Protein AF-A0A7S3WRL6-F1 (afdb_monomer_lite)

pLDDT: mean 89.22, std 12.88, range [49.16, 98.19]

Foldseek 3Di:
DVPDVVQLADNWDWDAQAPDDDPPDDDPRVHTDTDHNLCQACHDPPHGRHVPVVVVVVCVVVVPDPVVVVVVCLVSVLSNCCSNVVAPDPVRVLVVQQVPDPPRPVPPDRDPVSVVVSVVVVVCQQQQVDDDCRHRPPDGDDHDDPVPDDDD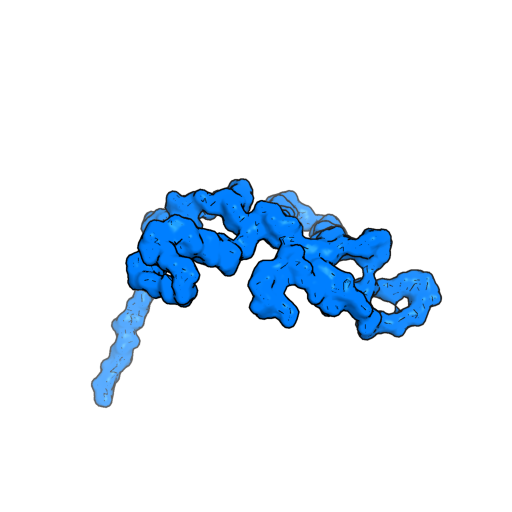PDPPDPPPDD

Sequence (162 aa):
RAHGRDAAHNAKFHFRRHMAPPDGAEPNPDGTEEMTIHEILCGKGDYFPGLIPLIEAYLESVGCDAETEETMHAYLELIRARAAGELQTPAQWMRNLIAEHPEYKHDSIIPQAVAADLVRACVDVAEGRRHEPGLLGGHRIAELRTDDAWYVPLRRELPDAR

Structure (mmCIF, N/CA/C/O backbone):
data_AF-A0A7S3WRL6-F1
#
_entry.id   AF-A0A7S3WRL6-F1
#
loop_
_atom_site.group_PDB
_atom_site.id
_atom_site.type_symbol
_atom_site.label_atom_id
_atom_site.label_alt_id
_atom_site.label_comp_id
_atom_site.label_asym_id
_atom_site.label_entity_id
_atom_site.label_seq_id
_atom_site.pdbx_PDB_ins_code
_atom_site.Cartn_x
_atom_site.Cartn_y
_atom_site.Cartn_z
_atom_site.occupancy
_atom_site.B_iso_or_equiv
_atom_site.auth_seq_id
_atom_site.auth_comp_id
_atom_site.auth_asym_id
_atom_site.auth_atom_id
_atom_site.pdbx_PDB_model_num
ATOM 1 N N . ARG A 1 1 ? -9.475 14.936 -4.578 1.00 84.94 1 ARG A N 1
ATOM 2 C CA . ARG A 1 1 ? -9.556 13.564 -5.139 1.00 84.94 1 ARG A CA 1
ATOM 3 C C . ARG A 1 1 ? -8.738 12.575 -4.316 1.00 84.94 1 ARG A C 1
ATOM 5 O O . ARG A 1 1 ? -9.330 11.633 -3.824 1.00 84.94 1 ARG A O 1
ATOM 12 N N . ALA A 1 2 ? -7.448 12.837 -4.065 1.00 92.69 2 ALA A N 1
ATOM 13 C CA . ALA A 1 2 ? -6.585 11.951 -3.264 1.00 92.69 2 ALA A CA 1
ATOM 14 C C . ALA A 1 2 ? -7.122 11.631 -1.855 1.00 92.69 2 ALA A C 1
ATOM 16 O O . ALA A 1 2 ? -7.013 10.505 -1.399 1.00 92.69 2 ALA A O 1
ATOM 17 N N . HIS A 1 3 ? -7.761 12.604 -1.201 1.00 94.50 3 HIS A N 1
ATOM 18 C CA . HIS A 1 3 ? -8.360 12.436 0.129 1.00 94.50 3 HIS A CA 1
ATOM 19 C C . HIS A 1 3 ? -9.711 11.697 0.132 1.00 94.50 3 HIS A C 1
ATOM 21 O O . HIS A 1 3 ? -10.310 11.527 1.190 1.00 94.50 3 HIS A O 1
ATOM 27 N N . GLY A 1 4 ? -10.234 11.309 -1.037 1.00 95.06 4 GLY A N 1
ATOM 28 C CA . GLY A 1 4 ? -11.468 10.534 -1.112 1.00 95.06 4 GLY A CA 1
ATOM 29 C C . GLY A 1 4 ? -11.291 9.168 -0.450 1.00 95.06 4 GLY A C 1
ATOM 30 O O . GLY A 1 4 ? -10.228 8.552 -0.552 1.00 95.06 4 GLY A O 1
ATOM 31 N N . ARG A 1 5 ? -12.337 8.677 0.221 1.00 93.81 5 ARG A N 1
ATOM 32 C CA . ARG A 1 5 ? -12.331 7.310 0.750 1.00 93.81 5 ARG A CA 1
ATOM 33 C C . ARG A 1 5 ? -12.106 6.328 -0.404 1.00 93.81 5 ARG A C 1
ATOM 35 O O . ARG A 1 5 ? -12.743 6.444 -1.445 1.00 93.81 5 ARG A O 1
ATOM 42 N N . ASP A 1 6 ? 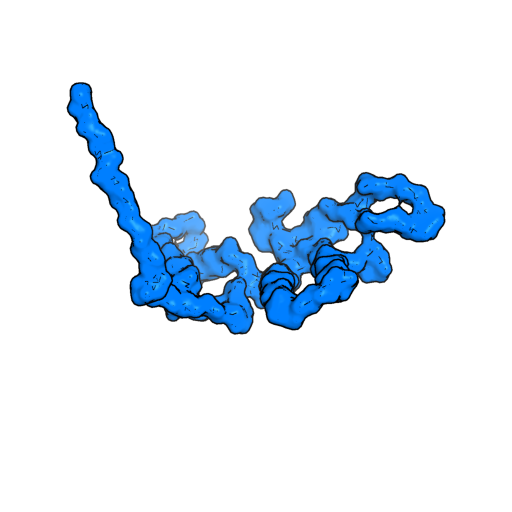-11.175 5.399 -0.202 1.00 94.25 6 ASP A N 1
ATOM 43 C CA . ASP A 1 6 ? -10.785 4.368 -1.174 1.00 94.25 6 ASP A CA 1
ATOM 44 C C . ASP A 1 6 ? -10.307 4.936 -2.532 1.00 94.25 6 ASP A C 1
ATOM 46 O O . ASP A 1 6 ? -10.326 4.253 -3.556 1.00 94.25 6 ASP A O 1
ATOM 50 N N . ALA A 1 7 ? -9.819 6.188 -2.548 1.00 96.00 7 ALA A N 1
ATOM 51 C CA . ALA A 1 7 ? -9.329 6.843 -3.762 1.00 96.00 7 ALA A CA 1
ATOM 52 C C . ALA A 1 7 ? -8.146 6.110 -4.407 1.00 96.00 7 ALA A C 1
ATOM 54 O O . ALA A 1 7 ? -8.001 6.162 -5.624 1.00 96.00 7 ALA A O 1
ATOM 55 N N . ALA A 1 8 ? -7.331 5.409 -3.614 1.00 93.69 8 ALA A N 1
ATOM 56 C CA . ALA A 1 8 ? -6.202 4.644 -4.130 1.00 93.69 8 ALA A CA 1
ATOM 57 C C . ALA A 1 8 ? -6.623 3.521 -5.094 1.00 93.69 8 ALA A C 1
ATOM 59 O O . ALA A 1 8 ? -5.883 3.226 -6.024 1.00 93.69 8 ALA A O 1
ATOM 60 N N . HIS A 1 9 ? -7.808 2.935 -4.894 1.00 93.56 9 HIS A N 1
ATOM 61 C CA . HIS A 1 9 ? -8.315 1.845 -5.732 1.00 93.56 9 HIS A CA 1
ATOM 62 C C . HIS A 1 9 ? -9.258 2.361 -6.826 1.00 93.56 9 HIS A C 1
ATOM 64 O O . HIS A 1 9 ? -9.272 1.841 -7.935 1.00 93.56 9 HIS A O 1
ATOM 70 N N . ASN A 1 10 ? -10.046 3.398 -6.522 1.00 92.31 10 ASN A N 1
ATOM 71 C CA . ASN A 1 10 ? -11.207 3.750 -7.345 1.00 92.31 10 ASN A CA 1
ATOM 72 C C . ASN A 1 10 ? -11.088 5.093 -8.075 1.00 92.31 10 ASN A C 1
ATOM 74 O O . ASN A 1 10 ? -11.810 5.330 -9.043 1.00 92.31 10 ASN A O 1
ATOM 78 N N . ALA A 1 11 ? -10.248 6.018 -7.598 1.00 96.81 11 ALA A N 1
ATOM 79 C CA . ALA A 1 11 ? -10.194 7.358 -8.171 1.00 96.81 11 ALA A CA 1
ATOM 80 C C . ALA A 1 11 ? -9.232 7.434 -9.359 1.00 96.81 11 ALA A C 1
ATOM 82 O O . ALA A 1 11 ? -8.251 6.697 -9.452 1.00 96.81 11 ALA A O 1
ATOM 83 N N . LYS A 1 12 ? -9.500 8.404 -10.237 1.00 97.19 12 LYS A N 1
ATOM 84 C CA . LYS A 1 12 ? -8.586 8.802 -11.305 1.00 97.19 12 LYS A CA 1
ATOM 85 C C . LYS A 1 12 ? -7.894 10.123 -10.991 1.00 97.19 12 LYS A C 1
ATOM 87 O O . LYS A 1 12 ? -8.481 11.043 -10.402 1.00 97.19 12 LYS A O 1
ATOM 92 N N . PHE A 1 13 ? -6.649 10.212 -11.430 1.00 96.81 13 PHE A N 1
ATOM 93 C CA . PHE A 1 13 ? -5.750 11.338 -11.235 1.00 96.81 13 PHE A CA 1
ATOM 94 C C . PHE A 1 13 ? -5.198 11.789 -12.578 1.00 96.81 13 PHE A C 1
ATOM 96 O O . PHE A 1 13 ? -4.982 10.968 -13.464 1.00 96.81 13 PHE A O 1
ATOM 103 N N . HIS A 1 14 ? -4.971 13.094 -12.722 1.00 95.00 14 HIS A N 1
ATOM 104 C CA . HIS A 1 14 ? -4.257 13.607 -13.882 1.00 95.00 14 HIS A CA 1
ATOM 105 C C . HIS A 1 14 ? -2.794 13.178 -13.786 1.00 95.00 14 HIS A C 1
ATOM 107 O O . HIS A 1 14 ? -2.093 13.577 -12.855 1.00 95.00 14 HIS A O 1
ATOM 113 N N . PHE A 1 15 ? -2.360 12.363 -14.738 1.00 93.81 15 PHE A N 1
ATOM 114 C CA . PHE A 1 15 ? -0.990 11.893 -14.871 1.00 93.81 15 PHE A CA 1
ATOM 115 C C . PHE A 1 15 ? -0.471 12.189 -16.276 1.00 93.81 15 PHE A C 1
ATOM 117 O O . PHE A 1 15 ? -1.258 12.388 -17.203 1.00 93.81 15 PHE A O 1
ATOM 124 N N . ARG A 1 16 ? 0.852 12.273 -16.434 1.00 89.19 16 ARG A N 1
ATOM 125 C CA . ARG A 1 16 ? 1.471 12.560 -17.733 1.00 89.19 16 ARG A CA 1
ATOM 126 C C . ARG A 1 16 ? 1.156 11.443 -18.723 1.00 89.19 16 ARG A C 1
ATOM 128 O O . ARG A 1 16 ? 1.351 10.273 -18.419 1.00 89.19 16 ARG A O 1
ATOM 135 N N . ARG A 1 17 ? 0.690 11.830 -19.909 1.00 81.38 17 ARG A N 1
ATOM 136 C CA . ARG A 1 17 ? 0.287 10.915 -20.985 1.00 81.38 17 ARG A CA 1
ATOM 137 C C . ARG A 1 17 ? 1.473 10.166 -21.584 1.00 81.38 17 ARG A C 1
ATOM 139 O O . ARG A 1 17 ? 1.363 9.002 -21.947 1.00 81.38 17 ARG A O 1
ATOM 146 N N . HIS A 1 18 ? 2.601 10.858 -21.693 1.00 75.56 18 HIS A N 1
ATOM 147 C CA . HIS A 1 18 ? 3.810 10.361 -22.325 1.00 75.56 18 HIS A CA 1
ATOM 148 C C . HIS A 1 18 ? 5.000 10.589 -21.395 1.00 75.56 18 HIS A C 1
ATOM 150 O O . HIS A 1 18 ? 5.199 11.695 -20.893 1.00 75.56 18 HIS A O 1
ATOM 156 N N . MET A 1 19 ? 5.791 9.539 -21.172 1.00 70.12 19 MET A N 1
ATOM 157 C CA . MET A 1 19 ? 7.074 9.646 -20.464 1.00 70.12 19 MET A CA 1
ATOM 158 C C . MET A 1 19 ? 8.179 10.159 -21.401 1.00 70.12 19 MET A C 1
ATOM 160 O O . MET A 1 19 ? 9.105 10.826 -20.950 1.00 70.12 19 MET A O 1
ATOM 164 N N . ALA A 1 20 ? 8.033 9.906 -22.706 1.00 66.25 20 ALA A N 1
ATOM 165 C CA . ALA A 1 20 ? 8.832 10.464 -23.790 1.00 66.25 20 ALA A CA 1
ATOM 166 C C . ALA A 1 20 ? 7.914 10.786 -24.988 1.00 66.25 20 ALA A C 1
ATOM 168 O O . ALA A 1 20 ? 6.913 10.087 -25.166 1.00 66.25 20 ALA A O 1
ATOM 169 N N . PRO A 1 21 ? 8.204 11.824 -25.795 1.00 64.06 21 PRO A N 1
ATOM 170 C CA . PRO A 1 21 ? 7.411 12.137 -26.981 1.00 64.06 21 PRO A CA 1
ATOM 171 C C . PRO A 1 21 ? 7.333 10.926 -27.927 1.00 64.06 21 PRO A C 1
ATOM 173 O O . PRO A 1 21 ? 8.367 10.301 -28.164 1.00 64.06 21 PRO A O 1
ATOM 176 N N . PRO A 1 22 ? 6.153 10.587 -28.475 1.00 65.25 22 PRO A N 1
ATOM 177 C CA . PRO A 1 22 ? 6.068 9.585 -29.530 1.00 65.25 22 PRO A CA 1
ATOM 178 C C . PRO A 1 22 ? 6.836 10.041 -30.779 1.00 65.25 22 PRO A C 1
ATOM 180 O O . PRO A 1 22 ? 6.897 11.240 -31.070 1.00 65.25 22 PRO A O 1
ATOM 183 N N . ASP A 1 23 ? 7.399 9.088 -31.526 1.00 65.69 23 ASP A N 1
ATOM 184 C CA . ASP A 1 23 ? 8.180 9.374 -32.733 1.00 65.69 23 ASP A CA 1
ATOM 185 C C . ASP A 1 23 ? 7.381 10.232 -33.726 1.00 65.69 23 ASP A C 1
ATOM 187 O O . ASP A 1 23 ? 6.299 9.860 -34.185 1.00 65.69 23 ASP A O 1
ATOM 191 N N . GLY A 1 24 ? 7.925 11.406 -34.057 1.00 64.31 24 GLY A N 1
ATOM 192 C CA . GLY A 1 24 ? 7.328 12.343 -35.013 1.00 64.31 24 GLY A CA 1
ATOM 193 C C . GLY A 1 24 ? 6.192 13.219 -34.469 1.00 64.31 24 GLY A C 1
ATOM 194 O O . GLY A 1 24 ? 5.636 14.005 -35.235 1.00 64.31 24 GLY A O 1
ATOM 195 N N . ALA A 1 25 ? 5.851 13.130 -33.180 1.00 66.81 25 ALA A N 1
ATOM 196 C CA . ALA A 1 25 ? 4.896 14.037 -32.547 1.00 66.81 25 ALA A CA 1
ATOM 197 C C . ALA A 1 25 ? 5.591 15.283 -31.982 1.00 66.81 25 ALA A C 1
ATOM 199 O O . ALA A 1 25 ? 6.709 15.211 -31.467 1.00 66.81 25 ALA A O 1
ATOM 200 N N . GLU A 1 26 ? 4.908 16.432 -32.024 1.00 68.81 26 GLU A N 1
ATOM 201 C CA . GLU A 1 26 ? 5.400 17.602 -31.300 1.00 68.81 26 GLU A CA 1
ATOM 202 C C . GLU A 1 26 ? 5.442 17.313 -29.790 1.00 68.81 26 GLU A C 1
ATOM 204 O O . GLU A 1 26 ? 4.490 16.736 -29.246 1.00 68.81 26 GLU A O 1
ATOM 209 N N . PRO A 1 27 ? 6.517 17.711 -29.086 1.00 66.56 27 PRO A N 1
ATOM 210 C CA . PRO A 1 27 ? 6.603 17.527 -27.649 1.00 66.56 27 PRO A CA 1
ATOM 211 C C . PRO A 1 27 ? 5.471 18.294 -26.963 1.00 66.56 27 PRO A C 1
ATOM 213 O O . PRO A 1 27 ? 5.457 19.522 -26.953 1.00 66.56 27 PRO A O 1
ATOM 216 N N . ASN A 1 28 ? 4.539 17.573 -26.342 1.00 73.00 28 ASN A N 1
ATOM 217 C CA . ASN A 1 28 ? 3.603 18.153 -25.384 1.00 73.00 28 ASN A CA 1
ATOM 218 C C . ASN A 1 28 ? 3.989 17.697 -23.968 1.00 73.00 28 ASN A C 1
ATOM 220 O O . ASN A 1 28 ? 3.415 16.726 -23.464 1.00 73.00 28 ASN A O 1
ATOM 224 N N . PRO A 1 29 ? 4.977 18.353 -23.329 1.00 68.00 29 PRO A N 1
ATOM 225 C CA . PRO A 1 29 ? 5.478 17.953 -22.012 1.00 68.00 29 PRO A CA 1
ATOM 226 C C . PRO A 1 29 ? 4.418 18.068 -20.903 1.00 68.00 29 PRO A C 1
ATOM 228 O O . PRO A 1 29 ? 4.540 17.409 -19.869 1.00 68.00 29 PRO A O 1
ATOM 231 N N . ASP A 1 30 ? 3.364 18.853 -21.141 1.00 77.62 30 ASP A N 1
ATOM 232 C CA . ASP A 1 30 ? 2.271 19.107 -20.198 1.00 77.62 30 ASP A CA 1
ATOM 233 C C . ASP A 1 30 ? 1.012 18.277 -20.504 1.00 77.62 30 ASP A C 1
ATOM 235 O O . ASP A 1 30 ? -0.025 18.428 -19.851 1.00 77.62 30 ASP A O 1
ATOM 239 N N . GLY A 1 31 ? 1.082 17.374 -21.488 1.00 84.25 31 GLY A N 1
ATOM 240 C CA . GLY A 1 31 ? -0.010 16.474 -21.832 1.00 84.25 31 GLY A CA 1
ATOM 241 C C . GLY A 1 31 ? -0.344 15.554 -20.660 1.00 84.25 31 GLY A C 1
ATOM 242 O O . GLY A 1 31 ? 0.417 14.639 -20.343 1.00 84.25 31 GLY A O 1
ATOM 243 N N . THR A 1 32 ? -1.499 15.771 -20.030 1.00 91.94 32 THR A N 1
ATOM 244 C CA . THR A 1 32 ? -2.006 14.916 -18.950 1.00 91.94 32 THR A CA 1
ATOM 245 C C . THR A 1 32 ? -3.316 14.250 -19.332 1.00 91.94 32 THR A C 1
ATOM 247 O O . THR A 1 32 ? -4.081 14.750 -20.157 1.00 91.94 32 THR A O 1
ATOM 250 N N . GLU A 1 33 ? -3.595 13.117 -18.705 1.00 93.81 33 GLU A N 1
ATOM 251 C CA . GLU A 1 33 ? -4.868 12.421 -18.811 1.00 93.81 33 GLU A CA 1
ATOM 252 C C . GLU A 1 33 ? -5.251 11.765 -17.485 1.00 93.81 33 GLU A C 1
ATOM 254 O O . GLU A 1 33 ? -4.438 11.652 -16.571 1.00 93.81 33 GLU A O 1
ATOM 259 N N . GLU A 1 34 ? -6.500 11.326 -17.377 1.00 95.94 34 GLU A N 1
ATOM 260 C CA . GLU A 1 34 ? -6.982 10.640 -16.186 1.00 95.94 34 GLU A CA 1
ATOM 261 C C . GLU A 1 34 ? -6.584 9.159 -16.185 1.00 95.94 34 GLU A C 1
ATOM 263 O O . GLU A 1 34 ? -6.946 8.401 -17.092 1.00 95.94 34 GLU A O 1
ATOM 268 N N . MET A 1 35 ? -5.890 8.746 -15.126 1.00 96.75 35 MET A N 1
ATOM 269 C CA . MET A 1 35 ? -5.460 7.370 -14.886 1.00 96.75 35 MET A CA 1
ATOM 270 C C . MET A 1 35 ? -5.757 6.949 -13.439 1.00 96.75 35 MET A C 1
ATOM 272 O O . MET A 1 35 ? -5.700 7.778 -12.525 1.00 96.75 35 MET A O 1
ATOM 276 N N . THR A 1 36 ? -6.079 5.678 -13.210 1.00 97.38 36 THR A N 1
ATOM 277 C CA . THR A 1 36 ? -6.071 5.076 -11.866 1.00 97.38 36 THR A CA 1
ATOM 278 C C . THR A 1 36 ? -4.634 4.912 -11.364 1.00 97.38 36 THR A C 1
ATOM 280 O O . THR A 1 36 ? -3.687 4.972 -12.147 1.00 97.38 36 THR A O 1
ATOM 283 N N . ILE A 1 37 ? -4.436 4.673 -10.061 1.00 97.50 37 ILE A N 1
ATOM 284 C CA . ILE A 1 37 ? -3.089 4.356 -9.547 1.00 97.50 37 ILE A CA 1
ATOM 285 C C . ILE A 1 37 ? -2.548 3.080 -10.205 1.00 97.50 37 ILE A C 1
ATOM 287 O O . ILE A 1 37 ? -1.369 3.027 -10.544 1.00 97.50 37 ILE A O 1
ATOM 291 N N . HIS A 1 38 ? -3.403 2.082 -10.443 1.00 97.75 38 HIS A N 1
ATOM 292 C CA . HIS A 1 38 ? -3.003 0.862 -11.138 1.00 97.75 38 HIS A CA 1
ATOM 293 C C . HIS A 1 38 ? -2.510 1.145 -12.562 1.00 97.75 38 HIS A C 1
ATOM 295 O O . HIS A 1 38 ? -1.432 0.685 -12.919 1.00 97.75 38 HIS A O 1
ATOM 301 N N . GLU A 1 39 ? -3.236 1.960 -13.334 1.00 97.25 39 GLU A N 1
ATOM 302 C CA . GLU A 1 39 ? -2.830 2.377 -14.686 1.00 97.25 39 GLU A CA 1
ATOM 303 C C . GLU A 1 39 ? -1.515 3.178 -14.668 1.00 97.25 39 GLU A C 1
ATOM 305 O O . GLU A 1 39 ? -0.646 2.972 -15.509 1.00 97.25 39 GLU A O 1
ATOM 310 N N . ILE A 1 40 ? -1.325 4.060 -13.680 1.00 96.69 40 ILE A N 1
ATOM 311 C CA . ILE A 1 40 ? -0.076 4.824 -13.519 1.00 96.69 40 ILE A CA 1
ATOM 312 C C . ILE A 1 40 ? 1.116 3.887 -13.280 1.00 96.69 40 ILE A C 1
ATOM 314 O O . ILE A 1 40 ? 2.206 4.103 -13.813 1.00 96.69 40 ILE A O 1
ATOM 318 N N . LEU A 1 41 ? 0.931 2.849 -12.468 1.00 97.38 41 LEU A N 1
ATOM 319 C CA . LEU A 1 41 ? 2.011 1.944 -12.091 1.00 97.38 41 LEU A CA 1
ATOM 320 C C . LEU A 1 41 ? 2.267 0.851 -13.130 1.00 97.38 41 LEU A C 1
ATOM 322 O O . LEU A 1 41 ? 3.424 0.571 -13.413 1.00 97.38 41 LEU A O 1
ATOM 326 N N . CYS A 1 42 ? 1.223 0.260 -13.706 1.00 96.94 42 CYS A N 1
ATOM 327 C CA . CYS A 1 42 ? 1.322 -0.938 -14.550 1.00 96.94 42 CYS A CA 1
ATOM 328 C C . CYS A 1 42 ? 1.161 -0.647 -16.044 1.00 96.94 42 CYS A C 1
ATOM 330 O O . CYS A 1 42 ? 1.341 -1.545 -16.859 1.00 96.94 42 CYS A O 1
ATOM 332 N N . GLY A 1 43 ? 0.798 0.586 -16.395 1.00 94.75 43 GLY A N 1
ATOM 333 C CA . GLY A 1 43 ? 0.602 1.012 -17.770 1.00 94.75 43 GLY A CA 1
ATOM 334 C C . GLY A 1 43 ? -0.864 1.192 -18.144 1.00 94.75 43 GLY A C 1
ATOM 335 O O . GLY A 1 43 ? -1.790 0.763 -17.450 1.00 94.75 43 GLY A O 1
ATOM 336 N N . LYS A 1 44 ? -1.072 1.870 -19.271 1.00 93.50 44 LYS A N 1
ATOM 337 C CA . LYS A 1 44 ? -2.389 2.158 -19.835 1.00 93.50 44 LYS A CA 1
ATOM 338 C C . LYS A 1 44 ? -2.319 2.087 -21.354 1.00 93.50 44 LYS A C 1
ATOM 340 O O . LYS A 1 44 ? -1.676 2.916 -21.994 1.00 93.50 44 LYS A O 1
ATOM 345 N N . GLY A 1 45 ? -3.027 1.114 -21.923 1.00 88.56 45 GLY A N 1
ATOM 346 C CA . GLY A 1 45 ? -2.991 0.863 -23.363 1.00 88.56 45 GLY A CA 1
ATOM 347 C C . GLY A 1 45 ? -1.593 0.473 -23.853 1.00 88.56 45 GLY A C 1
ATOM 348 O O . GLY A 1 45 ? -0.804 -0.100 -23.111 1.00 88.56 45 GLY A O 1
ATOM 349 N N . ASP A 1 46 ? -1.306 0.786 -25.112 1.00 85.00 46 ASP A N 1
ATOM 350 C CA . ASP A 1 46 ? -0.050 0.491 -25.814 1.00 85.00 46 ASP A CA 1
ATOM 351 C C . ASP A 1 46 ? 0.957 1.655 -25.804 1.00 85.00 46 ASP A C 1
ATOM 353 O O . ASP A 1 46 ? 2.084 1.508 -26.271 1.00 85.00 46 ASP A O 1
ATOM 357 N N . TYR A 1 47 ? 0.566 2.814 -25.272 1.00 85.75 47 TYR A N 1
ATOM 358 C CA . TYR A 1 47 ? 1.343 4.053 -25.356 1.00 85.75 47 TYR A CA 1
ATOM 359 C C . TYR A 1 47 ? 1.976 4.481 -24.026 1.00 85.75 47 TYR A C 1
ATOM 361 O O . TYR A 1 47 ? 2.920 5.274 -24.029 1.00 85.75 47 TYR A O 1
ATOM 369 N N . PHE A 1 48 ? 1.450 4.009 -22.891 1.00 90.75 48 PHE A N 1
ATOM 370 C CA . PHE A 1 48 ? 1.977 4.323 -21.567 1.00 90.75 48 PHE A CA 1
ATOM 371 C C . PHE A 1 48 ? 2.415 3.031 -20.865 1.00 90.75 48 PHE A C 1
ATOM 373 O O . PHE A 1 48 ? 1.554 2.254 -20.451 1.00 90.75 48 PHE A O 1
ATOM 380 N N . PRO A 1 49 ? 3.730 2.796 -20.704 1.00 92.25 49 PRO A N 1
ATOM 381 C CA . PRO A 1 49 ? 4.246 1.532 -20.179 1.00 92.25 49 PRO A CA 1
ATOM 382 C C . PRO A 1 49 ? 3.986 1.332 -18.681 1.00 92.25 49 PRO A C 1
ATOM 384 O O . PRO A 1 49 ? 3.939 0.199 -18.230 1.00 92.25 49 PRO A O 1
ATOM 387 N N . GLY A 1 50 ? 3.798 2.405 -17.904 1.00 94.75 50 GLY A N 1
ATOM 388 C CA . GLY A 1 50 ? 3.700 2.329 -16.443 1.00 94.75 50 GLY A CA 1
ATOM 389 C C . GLY A 1 50 ? 5.046 2.481 -15.740 1.00 94.75 50 GLY A C 1
ATOM 390 O O . GLY A 1 50 ? 6.105 2.269 -16.324 1.00 94.75 50 GLY A O 1
ATOM 391 N N . LEU A 1 51 ? 5.017 2.888 -14.472 1.00 96.25 51 LEU A N 1
ATOM 392 C CA . LEU A 1 51 ? 6.240 3.095 -13.691 1.00 96.25 51 LEU A CA 1
ATOM 393 C C . LEU A 1 51 ? 6.947 1.787 -13.309 1.00 96.25 51 LEU A C 1
ATOM 395 O O . LEU A 1 51 ? 8.172 1.761 -13.312 1.00 96.25 51 LEU A O 1
ATOM 399 N N . ILE A 1 52 ? 6.208 0.719 -12.997 1.00 97.12 52 ILE A N 1
ATOM 400 C CA . ILE A 1 52 ? 6.784 -0.574 -12.600 1.00 97.12 52 ILE A CA 1
ATOM 401 C C . ILE A 1 52 ? 7.572 -1.197 -13.763 1.00 97.12 52 ILE A C 1
ATOM 403 O O . ILE A 1 52 ? 8.762 -1.435 -13.565 1.00 97.12 52 ILE A O 1
ATOM 407 N N . PRO A 1 53 ? 7.021 -1.334 -14.989 1.00 95.50 53 PRO A N 1
ATOM 408 C CA . PRO A 1 53 ? 7.790 -1.873 -16.115 1.00 95.50 53 PRO A CA 1
ATOM 409 C C . PRO A 1 53 ? 9.034 -1.047 -16.467 1.00 95.50 53 PRO A C 1
ATOM 411 O O . PRO A 1 53 ? 10.047 -1.594 -16.893 1.00 95.50 53 PRO A O 1
ATOM 414 N N . LEU A 1 54 ? 8.995 0.277 -16.264 1.00 94.69 54 LEU A N 1
ATOM 415 C CA . LEU A 1 54 ? 10.172 1.131 -16.458 1.00 94.69 54 LEU A CA 1
ATOM 416 C C . LEU A 1 54 ? 11.260 0.880 -15.405 1.00 94.69 54 LEU A C 1
ATOM 418 O O . LEU A 1 54 ? 12.443 0.936 -15.734 1.00 94.69 54 LEU A O 1
ATOM 422 N N . ILE A 1 55 ? 10.873 0.621 -14.153 1.00 95.69 55 ILE A N 1
ATOM 423 C CA . ILE A 1 55 ? 11.815 0.252 -13.090 1.00 95.69 55 ILE A CA 1
ATOM 424 C C . ILE A 1 55 ? 12.439 -1.110 -13.404 1.00 95.69 55 ILE A C 1
ATOM 426 O O . ILE A 1 55 ? 13.657 -1.236 -13.332 1.00 95.69 55 ILE A O 1
ATOM 430 N N . GLU A 1 56 ? 11.638 -2.098 -13.807 1.00 94.62 56 GLU A N 1
ATOM 431 C CA . GLU A 1 56 ? 12.116 -3.439 -14.172 1.00 94.62 56 GLU A CA 1
ATOM 432 C C . GLU A 1 56 ? 13.098 -3.390 -15.353 1.00 94.62 56 GLU A C 1
ATOM 434 O O . GLU A 1 56 ? 14.213 -3.897 -15.247 1.00 94.62 56 GLU A O 1
ATOM 439 N N . ALA A 1 57 ? 12.755 -2.672 -16.429 1.00 94.44 57 ALA A N 1
ATOM 440 C CA . ALA A 1 57 ? 13.651 -2.479 -17.572 1.00 94.44 57 ALA A CA 1
ATOM 441 C C . ALA A 1 57 ? 14.959 -1.765 -17.184 1.00 94.44 57 ALA A C 1
ATOM 443 O O . ALA A 1 57 ? 16.026 -2.049 -17.732 1.00 94.44 57 ALA A O 1
ATOM 444 N N . TYR A 1 58 ? 14.900 -0.831 -16.229 1.00 95.00 58 TYR A N 1
ATOM 445 C CA . TYR A 1 58 ? 16.098 -0.176 -15.717 1.00 95.00 58 TYR A CA 1
ATOM 446 C C . TYR A 1 58 ? 16.987 -1.148 -14.933 1.00 95.00 58 TYR A C 1
ATOM 448 O O . TYR A 1 58 ? 18.191 -1.180 -15.194 1.00 95.00 58 TYR A O 1
ATOM 456 N N . LEU A 1 59 ? 16.415 -1.951 -14.028 1.00 94.88 59 LEU A N 1
ATOM 457 C CA . LEU A 1 59 ? 17.145 -2.962 -13.252 1.00 94.88 59 LEU A CA 1
ATOM 458 C C . LEU A 1 59 ? 17.845 -3.980 -14.165 1.00 94.88 59 LEU A C 1
ATOM 460 O O . LEU A 1 59 ? 19.020 -4.284 -13.948 1.00 94.88 59 LEU A O 1
ATOM 464 N N . GLU A 1 60 ? 17.171 -4.415 -15.231 1.00 93.69 60 GLU A N 1
ATOM 465 C CA . GLU A 1 60 ? 17.763 -5.269 -16.265 1.00 93.69 60 GLU A CA 1
ATOM 466 C C . GLU A 1 60 ? 18.930 -4.558 -16.974 1.00 93.69 60 GLU A C 1
ATOM 468 O O . GLU A 1 60 ? 20.023 -5.113 -17.103 1.00 93.69 60 GLU A O 1
ATOM 473 N N . SER A 1 61 ? 18.746 -3.294 -17.374 1.00 95.94 61 SER A N 1
ATOM 474 C CA . SER A 1 61 ? 19.759 -2.539 -18.128 1.00 95.94 61 SER A CA 1
ATOM 475 C C . SER A 1 61 ? 21.064 -2.296 -17.365 1.00 95.94 61 SER A C 1
ATOM 477 O O . SER A 1 61 ? 22.128 -2.200 -17.980 1.00 95.94 61 SER A O 1
ATOM 479 N N . VAL A 1 62 ? 20.997 -2.188 -16.034 1.00 96.06 62 VAL A N 1
ATOM 480 C CA . VAL A 1 62 ? 22.176 -1.977 -15.182 1.00 96.06 62 VAL A CA 1
ATOM 481 C C . VAL A 1 62 ? 22.835 -3.285 -14.744 1.00 96.06 62 VAL A C 1
ATOM 483 O O . VAL A 1 62 ? 23.868 -3.236 -14.079 1.00 96.06 62 VAL A O 1
ATOM 486 N N . GLY A 1 63 ? 22.271 -4.440 -15.119 1.00 93.12 63 GLY A N 1
ATOM 487 C CA . GLY A 1 63 ? 22.767 -5.752 -14.710 1.00 93.12 63 GLY A CA 1
ATOM 488 C C . GLY A 1 63 ? 22.671 -5.961 -13.200 1.00 93.12 63 GLY A C 1
ATOM 489 O O . GLY A 1 63 ? 23.660 -6.342 -12.574 1.00 93.12 63 GLY A O 1
ATOM 490 N N . CYS A 1 64 ? 21.509 -5.647 -12.616 1.00 94.12 64 CYS A N 1
ATOM 491 C CA . CYS A 1 64 ? 21.233 -5.858 -11.196 1.00 94.12 64 CYS A CA 1
ATOM 492 C C . CYS A 1 64 ? 21.481 -7.324 -10.794 1.00 94.12 64 CYS A C 1
ATOM 494 O O . CYS A 1 64 ? 21.236 -8.243 -11.575 1.00 94.12 64 CYS A O 1
ATOM 496 N N . ASP A 1 65 ? 22.013 -7.550 -9.592 1.00 95.81 65 ASP A N 1
ATOM 497 C CA . ASP A 1 65 ? 22.194 -8.901 -9.072 1.00 95.81 65 ASP A CA 1
ATOM 498 C C . ASP A 1 65 ? 20.849 -9.521 -8.661 1.00 95.81 65 ASP A C 1
ATOM 500 O O . ASP A 1 65 ? 19.911 -8.821 -8.280 1.00 95.81 65 ASP A O 1
ATOM 504 N N . ALA A 1 66 ? 20.775 -10.852 -8.703 1.00 94.19 66 ALA A N 1
ATOM 505 C CA . ALA A 1 66 ? 19.528 -11.582 -8.484 1.00 94.19 66 ALA A CA 1
ATOM 506 C C . ALA A 1 66 ? 18.918 -11.371 -7.083 1.00 94.19 66 ALA A C 1
ATOM 508 O O . ALA A 1 66 ? 17.699 -11.396 -6.945 1.00 94.19 66 ALA A O 1
ATOM 509 N N . GLU A 1 67 ? 19.738 -11.155 -6.048 1.00 95.88 67 GLU A N 1
ATOM 510 C CA . GLU A 1 67 ? 19.254 -10.943 -4.675 1.00 95.88 67 GLU A CA 1
ATOM 511 C C . GLU A 1 67 ? 18.574 -9.572 -4.540 1.00 95.88 67 GLU A C 1
ATOM 513 O O . GLU A 1 67 ? 17.473 -9.448 -3.986 1.00 95.88 67 GLU A O 1
ATOM 518 N N . THR A 1 68 ? 19.201 -8.536 -5.102 1.00 94.06 68 THR A N 1
ATOM 519 C CA . THR A 1 68 ? 18.611 -7.198 -5.178 1.00 94.06 68 THR A CA 1
ATOM 520 C C . THR A 1 68 ? 17.363 -7.199 -6.061 1.00 94.06 68 THR A C 1
ATOM 522 O O . THR A 1 68 ? 16.357 -6.593 -5.683 1.00 94.06 68 THR A O 1
ATOM 525 N N . GLU A 1 69 ? 17.390 -7.890 -7.203 1.00 93.44 69 GLU A N 1
ATOM 526 C CA . GLU A 1 69 ? 16.249 -8.001 -8.118 1.00 93.44 69 GLU A CA 1
ATOM 527 C C . GLU A 1 69 ? 15.039 -8.663 -7.442 1.00 93.44 69 GLU A C 1
ATOM 529 O O . GLU A 1 69 ? 13.940 -8.107 -7.479 1.00 93.44 69 GLU A O 1
ATOM 534 N N . GLU A 1 70 ? 15.236 -9.784 -6.740 1.00 94.38 70 GLU A N 1
ATOM 535 C CA . GLU A 1 70 ? 14.174 -10.475 -5.995 1.00 94.38 70 GLU A CA 1
ATOM 536 C C . GLU A 1 70 ? 13.568 -9.573 -4.907 1.00 94.38 70 GLU A C 1
ATOM 538 O O . GLU A 1 70 ? 12.343 -9.482 -4.759 1.00 94.38 70 GLU A O 1
ATOM 543 N N . THR A 1 71 ? 14.417 -8.839 -4.183 1.00 94.56 71 THR A N 1
ATOM 544 C CA . THR A 1 71 ? 13.976 -7.891 -3.151 1.00 94.56 71 THR A CA 1
ATOM 545 C C . THR A 1 71 ? 13.164 -6.739 -3.749 1.00 94.56 71 THR A C 1
ATOM 547 O O . THR A 1 71 ? 12.102 -6.384 -3.230 1.00 94.56 71 THR A O 1
ATOM 550 N N . MET A 1 72 ? 13.633 -6.156 -4.856 1.00 95.69 72 MET A N 1
ATOM 551 C CA . MET A 1 72 ? 12.917 -5.087 -5.554 1.00 95.69 72 MET A CA 1
ATOM 552 C C . MET A 1 72 ? 11.579 -5.580 -6.091 1.00 95.69 72 MET A C 1
ATOM 554 O O . MET A 1 72 ? 10.567 -4.902 -5.906 1.00 95.69 72 MET A O 1
ATOM 558 N N . HIS A 1 73 ? 11.550 -6.771 -6.688 1.00 94.69 73 HIS A N 1
ATOM 559 C CA . HIS A 1 73 ? 10.323 -7.379 -7.182 1.00 94.69 73 HIS A CA 1
ATOM 560 C C . HIS A 1 73 ? 9.298 -7.551 -6.053 1.00 94.69 73 HIS A C 1
ATOM 562 O O . HIS A 1 73 ? 8.155 -7.123 -6.197 1.00 94.69 73 HIS A O 1
ATOM 568 N N . ALA A 1 74 ? 9.710 -8.050 -4.883 1.00 94.44 74 ALA A N 1
ATOM 569 C CA . ALA A 1 74 ? 8.831 -8.169 -3.719 1.00 94.44 74 ALA A CA 1
ATOM 570 C C . ALA A 1 74 ? 8.227 -6.818 -3.278 1.00 94.44 74 ALA A C 1
ATOM 572 O O . ALA A 1 74 ? 7.041 -6.739 -2.945 1.00 94.44 74 ALA A O 1
ATOM 573 N N . TYR A 1 75 ? 9.009 -5.735 -3.295 1.00 96.06 75 TYR A N 1
ATOM 574 C CA . TYR A 1 75 ? 8.504 -4.399 -2.962 1.00 96.06 75 TYR A CA 1
ATOM 575 C C . TYR A 1 75 ? 7.543 -3.850 -4.015 1.00 96.06 75 TYR A C 1
ATOM 577 O O . TYR A 1 75 ? 6.488 -3.312 -3.664 1.00 96.06 75 TYR A O 1
ATOM 585 N N . LEU A 1 76 ? 7.897 -3.975 -5.294 1.00 97.25 76 LEU A N 1
ATOM 586 C CA . LEU A 1 76 ? 7.068 -3.506 -6.401 1.00 97.25 76 LEU A CA 1
ATOM 587 C C . LEU A 1 76 ? 5.744 -4.264 -6.445 1.00 97.25 76 LEU A C 1
ATOM 589 O O . LEU A 1 76 ? 4.703 -3.644 -6.653 1.00 97.25 76 LEU A O 1
ATOM 593 N N . GLU A 1 77 ? 5.759 -5.561 -6.153 1.00 96.69 77 GLU A N 1
ATOM 594 C CA . GLU A 1 77 ? 4.567 -6.399 -6.151 1.00 96.69 77 GLU A CA 1
ATOM 595 C C . GLU A 1 77 ? 3.612 -6.025 -4.998 1.00 96.69 77 GLU A C 1
ATOM 597 O O . GLU A 1 77 ? 2.409 -5.849 -5.199 1.00 96.69 77 GLU A O 1
ATOM 602 N N . LEU A 1 78 ? 4.128 -5.705 -3.805 1.00 96.56 78 LEU A N 1
ATOM 603 C CA . LEU A 1 78 ? 3.297 -5.148 -2.725 1.00 96.56 78 LEU A CA 1
ATOM 604 C C . LEU A 1 78 ? 2.603 -3.831 -3.135 1.00 96.56 78 LEU A C 1
ATOM 606 O O . LEU A 1 78 ? 1.444 -3.586 -2.778 1.00 96.56 78 LEU A O 1
ATOM 610 N N . ILE A 1 79 ? 3.309 -2.961 -3.863 1.00 97.06 79 ILE A N 1
ATOM 611 C CA . ILE A 1 79 ? 2.765 -1.689 -4.356 1.00 97.06 79 ILE A CA 1
ATOM 612 C C . ILE A 1 79 ? 1.732 -1.947 -5.464 1.00 97.06 79 ILE A C 1
ATOM 614 O O . ILE A 1 79 ? 0.644 -1.360 -5.424 1.00 97.06 79 ILE A O 1
ATOM 618 N N . ARG A 1 80 ? 2.033 -2.846 -6.412 1.00 97.50 80 ARG A N 1
ATOM 619 C CA . ARG A 1 80 ? 1.143 -3.246 -7.510 1.00 97.50 80 ARG A CA 1
ATOM 620 C C . ARG A 1 80 ? -0.164 -3.812 -6.973 1.00 97.50 80 ARG A C 1
ATOM 622 O O . ARG A 1 80 ? -1.228 -3.310 -7.337 1.00 97.50 80 ARG A O 1
ATOM 629 N N . ALA A 1 81 ? -0.093 -4.795 -6.077 1.00 97.69 81 ALA A N 1
ATOM 630 C CA . ALA A 1 81 ? -1.253 -5.476 -5.515 1.00 97.69 81 ALA A CA 1
ATOM 631 C C . ALA A 1 81 ? -2.177 -4.514 -4.745 1.00 97.69 81 ALA A C 1
ATOM 633 O O . ALA A 1 81 ? -3.402 -4.603 -4.846 1.00 97.69 81 ALA A O 1
ATOM 634 N N . ARG A 1 82 ? -1.621 -3.522 -4.034 1.00 97.38 82 ARG A N 1
ATOM 635 C CA . ARG A 1 82 ? -2.423 -2.445 -3.420 1.00 97.38 82 ARG A CA 1
ATOM 636 C C . ARG A 1 82 ? -3.089 -1.558 -4.462 1.00 97.38 82 ARG A C 1
ATOM 638 O O . ARG A 1 82 ? -4.264 -1.243 -4.336 1.00 97.38 82 ARG A O 1
ATOM 645 N N . ALA A 1 83 ? -2.366 -1.152 -5.500 1.00 97.00 83 ALA A N 1
ATOM 646 C CA . ALA A 1 83 ? -2.941 -0.323 -6.555 1.00 97.00 83 ALA A CA 1
ATOM 647 C C . ALA A 1 83 ? -4.041 -1.049 -7.345 1.00 97.00 83 ALA A C 1
ATOM 649 O O . ALA A 1 83 ? -5.028 -0.423 -7.722 1.00 97.00 83 ALA A O 1
ATOM 650 N N . ALA A 1 84 ? -3.890 -2.361 -7.547 1.00 96.56 84 ALA A N 1
ATOM 651 C CA . ALA A 1 84 ? -4.884 -3.236 -8.165 1.00 96.56 84 ALA A CA 1
ATOM 652 C C . ALA A 1 84 ? -6.118 -3.488 -7.273 1.00 96.56 84 ALA A C 1
ATOM 654 O O . ALA A 1 84 ? -7.129 -3.998 -7.751 1.00 96.56 84 ALA A O 1
ATOM 655 N N . GLY A 1 85 ? -6.051 -3.141 -5.982 1.00 96.25 85 GLY A N 1
ATOM 656 C CA . GLY A 1 85 ? -7.097 -3.440 -5.003 1.00 96.25 85 GLY A CA 1
ATOM 657 C C . GLY A 1 85 ? -7.125 -4.903 -4.541 1.00 96.25 85 GLY A C 1
ATOM 658 O O . GLY A 1 85 ? -8.071 -5.299 -3.863 1.00 96.25 85 GLY A O 1
ATOM 659 N N . GLU A 1 86 ? -6.103 -5.693 -4.880 1.00 96.94 86 GLU A N 1
ATOM 660 C CA . GLU A 1 86 ? -5.908 -7.070 -4.402 1.00 96.94 86 GLU A CA 1
ATOM 661 C C . GLU A 1 86 ? -5.532 -7.086 -2.911 1.00 96.94 86 GLU A C 1
ATOM 663 O O . GLU A 1 86 ? -5.949 -7.974 -2.166 1.00 96.94 86 GLU A O 1
ATOM 668 N N . LEU A 1 87 ? -4.784 -6.069 -2.465 1.00 97.56 87 LEU A N 1
ATOM 669 C CA . LEU A 1 87 ? -4.460 -5.823 -1.060 1.00 97.56 87 LEU A CA 1
ATOM 670 C C . LEU A 1 87 ? -5.114 -4.542 -0.552 1.00 97.56 87 LEU A C 1
ATOM 672 O O . LEU A 1 87 ? -5.244 -3.546 -1.263 1.00 97.56 87 LEU A O 1
ATOM 676 N N . GLN A 1 88 ? -5.469 -4.544 0.730 1.00 97.62 88 GLN A N 1
ATOM 677 C CA . GLN A 1 88 ? -6.000 -3.370 1.402 1.00 97.62 88 GLN A CA 1
ATOM 678 C C . GLN A 1 88 ? -4.905 -2.318 1.593 1.00 97.62 88 GLN A C 1
ATOM 680 O O . GLN A 1 88 ? -3.750 -2.610 1.921 1.00 97.62 88 GLN A O 1
ATOM 685 N N . THR A 1 89 ? -5.296 -1.049 1.490 1.00 97.12 89 THR A N 1
ATOM 686 C CA . THR A 1 89 ? -4.486 0.022 2.081 1.0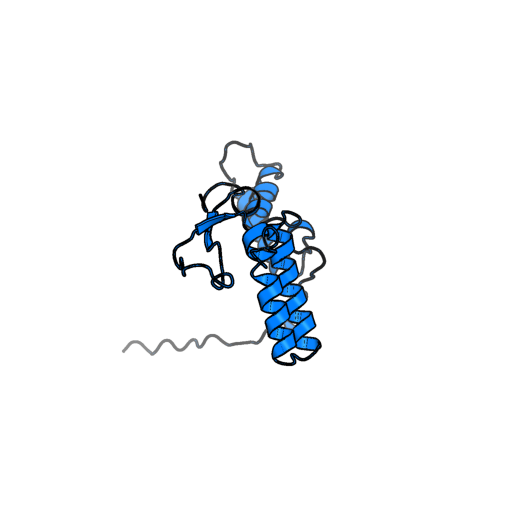0 97.12 89 THR A CA 1
ATOM 687 C C . THR A 1 89 ? -4.544 -0.075 3.610 1.00 97.12 89 THR A C 1
ATOM 689 O O . THR A 1 89 ? -5.586 -0.471 4.144 1.00 97.12 89 THR A O 1
ATOM 692 N N . PRO A 1 90 ? -3.512 0.383 4.347 1.00 96.88 90 PRO A N 1
ATOM 693 C CA . PRO A 1 90 ? -3.583 0.464 5.807 1.00 96.88 90 PRO A CA 1
ATOM 694 C C . PRO A 1 90 ? -4.827 1.220 6.288 1.00 96.88 90 PRO A C 1
ATOM 696 O O . PRO A 1 90 ? -5.487 0.806 7.231 1.00 96.88 90 PRO A O 1
ATOM 699 N N . ALA A 1 91 ? -5.212 2.295 5.593 1.00 97.12 91 ALA A N 1
ATOM 700 C CA . ALA A 1 91 ? -6.403 3.066 5.929 1.00 97.12 91 ALA A CA 1
ATOM 701 C C . ALA A 1 91 ? -7.699 2.247 5.776 1.00 97.12 91 ALA A C 1
ATOM 703 O O . ALA A 1 91 ? -8.601 2.379 6.601 1.00 97.12 91 ALA A O 1
ATOM 704 N N . GLN A 1 92 ? -7.811 1.423 4.730 1.00 97.31 92 GLN A N 1
ATOM 705 C CA . GLN A 1 92 ? -8.957 0.532 4.533 1.00 97.31 92 GLN A CA 1
ATOM 706 C C . GLN A 1 92 ? -8.984 -0.577 5.587 1.00 97.31 92 GLN A C 1
ATOM 708 O O . GLN A 1 92 ? -10.026 -0.789 6.199 1.00 97.31 92 GLN A O 1
ATOM 713 N N . TRP A 1 93 ? -7.839 -1.207 5.848 1.00 97.94 93 TRP A N 1
ATOM 714 C CA . TRP A 1 93 ? -7.695 -2.231 6.880 1.00 97.94 93 TRP A CA 1
ATOM 715 C C . TRP A 1 93 ? -8.104 -1.708 8.265 1.00 97.94 93 TRP A C 1
ATOM 717 O O . TRP A 1 93 ? -8.962 -2.301 8.913 1.00 97.94 93 TRP A O 1
ATOM 727 N N . MET A 1 94 ? -7.607 -0.534 8.676 1.00 97.69 94 MET A N 1
ATOM 728 C CA . MET A 1 94 ? -7.986 0.091 9.952 1.00 97.69 94 MET A CA 1
ATOM 729 C C . MET A 1 94 ? -9.490 0.388 10.033 1.00 97.69 94 MET A C 1
ATOM 731 O O . MET A 1 94 ? -10.112 0.157 11.067 1.00 97.69 94 MET A O 1
ATOM 735 N N . ARG A 1 95 ? -10.100 0.884 8.944 1.00 97.25 95 ARG A N 1
ATOM 736 C CA . ARG A 1 95 ? -11.553 1.125 8.893 1.00 97.25 95 ARG A CA 1
ATOM 737 C C . ARG A 1 95 ? -12.350 -0.165 9.055 1.00 97.25 95 ARG A C 1
ATOM 739 O O . ARG A 1 95 ? -13.350 -0.143 9.763 1.00 97.25 95 ARG A O 1
ATOM 746 N N . ASN A 1 96 ? -11.924 -1.248 8.408 1.00 96.81 96 ASN A N 1
ATOM 747 C CA . ASN A 1 96 ? -12.592 -2.545 8.499 1.00 96.81 96 ASN A CA 1
ATOM 748 C C . ASN A 1 96 ? -12.468 -3.118 9.914 1.00 96.81 96 ASN A C 1
ATOM 750 O O . ASN A 1 96 ? -13.476 -3.496 10.498 1.00 96.81 96 ASN A O 1
ATOM 754 N N . LEU A 1 97 ? -11.276 -3.043 10.512 1.00 96.81 97 LEU A N 1
ATOM 755 C CA . LEU A 1 97 ? -11.035 -3.491 11.884 1.00 96.81 97 LEU A CA 1
ATOM 756 C C . LEU A 1 97 ? -11.925 -2.759 12.900 1.00 96.81 97 LEU A C 1
ATOM 758 O O . LEU A 1 97 ? -12.501 -3.390 13.779 1.00 96.81 97 LEU A O 1
ATOM 762 N N . ILE A 1 98 ? -12.085 -1.438 12.759 1.00 97.88 98 ILE A N 1
ATOM 763 C CA . ILE A 1 98 ? -13.019 -0.660 13.589 1.00 97.88 98 ILE A CA 1
ATOM 764 C C . ILE A 1 98 ? -14.470 -1.070 13.305 1.00 97.88 98 ILE A C 1
ATOM 766 O O . ILE A 1 98 ? -15.243 -1.261 14.238 1.00 97.88 98 ILE A O 1
ATOM 770 N N . ALA A 1 99 ? -14.849 -1.183 12.028 1.00 97.25 99 ALA A N 1
ATOM 771 C CA . ALA A 1 99 ? -16.222 -1.473 11.620 1.00 97.25 99 ALA A CA 1
ATOM 772 C C . ALA A 1 99 ? -16.710 -2.857 12.075 1.00 97.25 99 ALA A C 1
ATOM 774 O O . ALA A 1 99 ? -17.898 -3.019 12.328 1.00 97.25 99 ALA A O 1
ATOM 775 N N . GLU A 1 100 ? -15.808 -3.829 12.178 1.00 96.81 100 GLU A N 1
ATOM 776 C CA . GLU A 1 100 ? -16.087 -5.198 12.627 1.00 96.81 100 GLU A CA 1
ATOM 777 C C . GLU A 1 100 ? -16.033 -5.349 14.157 1.00 96.81 100 GLU A C 1
ATOM 779 O O . GLU A 1 100 ? -16.396 -6.398 14.693 1.00 96.81 100 GLU A O 1
ATOM 784 N N . HIS A 1 101 ? -15.594 -4.316 14.884 1.00 97.62 101 HIS A N 1
ATOM 785 C CA . HIS A 1 101 ? -15.434 -4.388 16.329 1.00 97.62 101 HIS A CA 1
ATOM 786 C C . HIS A 1 101 ? -16.800 -4.425 17.051 1.00 97.62 101 HIS A C 1
ATOM 788 O O . HIS A 1 101 ? -17.605 -3.514 16.855 1.00 97.62 101 HIS A O 1
ATOM 794 N N . PRO A 1 102 ? -17.064 -5.379 17.971 1.00 97.19 102 PRO A N 1
ATOM 795 C CA . PRO A 1 102 ? -18.373 -5.527 18.628 1.00 97.19 102 PRO A CA 1
ATOM 796 C C . PRO A 1 102 ? -18.866 -4.288 19.390 1.00 97.19 102 PRO A C 1
ATOM 798 O O . PRO A 1 102 ? -20.063 -4.026 19.463 1.00 97.19 102 PRO A O 1
ATOM 801 N N . GLU A 1 103 ? -17.945 -3.525 19.983 1.00 97.06 103 GLU A N 1
ATOM 802 C CA . GLU A 1 103 ? -18.273 -2.278 20.693 1.00 97.06 103 GLU A CA 1
ATOM 803 C C . GLU A 1 103 ? -18.504 -1.062 19.778 1.00 97.06 103 GLU A C 1
ATOM 805 O O . GLU A 1 103 ? -18.954 -0.016 20.256 1.00 97.06 103 GLU A O 1
ATOM 810 N N . TYR A 1 104 ? -18.201 -1.162 18.480 1.00 97.81 104 TYR A N 1
ATOM 811 C CA . TYR A 1 104 ? -18.414 -0.065 17.544 1.00 97.81 104 TYR A CA 1
ATOM 812 C C . TYR A 1 104 ? -19.872 -0.022 17.086 1.00 97.81 104 TYR A C 1
ATOM 814 O O . TYR A 1 104 ? -20.419 -0.983 16.555 1.00 97.81 104 TYR A O 1
ATOM 822 N N . LYS A 1 105 ? -20.521 1.128 17.278 1.00 97.12 105 LYS A N 1
ATOM 823 C CA . LYS A 1 105 ? -21.967 1.286 17.057 1.00 97.12 105 LYS A CA 1
ATOM 824 C C . LYS A 1 105 ? -22.320 1.833 15.676 1.00 97.12 105 LYS A C 1
ATOM 826 O O . LYS A 1 105 ? -23.462 2.228 15.456 1.00 97.12 105 LYS A O 1
ATOM 831 N N . HIS A 1 106 ? -21.352 1.896 14.760 1.00 95.62 106 HIS A N 1
ATOM 832 C CA . HIS A 1 106 ? -21.506 2.527 13.443 1.00 95.62 106 HIS A CA 1
ATOM 833 C C . HIS A 1 106 ? -21.980 3.991 13.501 1.00 95.62 106 HIS A C 1
ATOM 835 O O . HIS A 1 106 ? -22.556 4.513 12.550 1.00 95.62 106 HIS A O 1
ATOM 841 N N . ASP A 1 107 ? -21.695 4.679 14.603 1.00 96.88 107 ASP A N 1
ATOM 842 C CA . ASP A 1 107 ? -22.044 6.077 14.864 1.00 96.88 107 ASP A CA 1
ATOM 843 C C . ASP A 1 107 ? -20.878 7.037 14.568 1.00 96.88 107 ASP A C 1
ATOM 845 O O . ASP A 1 107 ? -20.947 8.227 14.864 1.00 96.88 107 ASP A O 1
ATOM 849 N N . SER A 1 108 ? -19.803 6.532 13.950 1.00 95.50 108 SER A N 1
ATOM 850 C CA . SER A 1 108 ? -18.557 7.273 13.690 1.00 95.50 108 SER A CA 1
ATOM 851 C C . SER A 1 108 ? -17.824 7.763 14.945 1.00 95.50 108 SER A C 1
ATOM 853 O O . SER A 1 108 ? -16.896 8.562 14.831 1.00 95.50 108 SER A O 1
ATOM 855 N N . ILE A 1 109 ? -18.171 7.244 16.123 1.00 96.56 109 ILE A N 1
ATOM 856 C CA . ILE A 1 109 ? -17.458 7.489 17.376 1.00 96.56 109 ILE A CA 1
ATOM 857 C C . ILE A 1 109 ? -16.647 6.235 17.694 1.00 96.56 109 ILE A C 1
ATOM 859 O O . ILE A 1 109 ? -17.170 5.127 17.654 1.00 96.56 109 ILE A O 1
ATOM 863 N N . ILE A 1 110 ? -15.355 6.389 17.987 1.00 96.94 110 ILE A N 1
ATOM 864 C CA . ILE A 1 110 ? -14.470 5.264 18.320 1.00 96.94 110 ILE A CA 1
ATOM 865 C C . ILE A 1 110 ? -14.348 5.192 19.850 1.00 96.94 110 ILE A C 1
ATOM 867 O O . ILE A 1 110 ? -13.719 6.077 20.437 1.00 96.94 110 ILE A O 1
ATOM 871 N N . PRO A 1 111 ? -14.934 4.178 20.521 1.00 97.12 111 PRO A N 1
ATOM 872 C CA . PRO A 1 111 ? -14.737 3.974 21.952 1.00 97.12 111 PRO A CA 1
ATOM 873 C C . PRO A 1 111 ? -13.268 3.698 22.291 1.00 97.12 111 PRO A C 1
ATOM 875 O O . PRO A 1 111 ? -12.514 3.167 21.475 1.00 97.12 111 PRO A O 1
ATOM 878 N N . GLN A 1 112 ? -12.869 3.995 23.530 1.00 97.75 112 GLN A N 1
ATOM 879 C CA . GLN A 1 112 ? -11.489 3.798 23.988 1.00 97.75 112 GLN A CA 1
ATOM 880 C C . GLN A 1 112 ? -11.013 2.343 23.840 1.00 97.75 112 GLN A C 1
ATOM 882 O O . GLN A 1 112 ? -9.863 2.127 23.466 1.00 97.75 112 GLN A O 1
ATOM 887 N N . ALA A 1 113 ? -11.885 1.361 24.094 1.00 97.06 113 ALA A N 1
ATOM 888 C CA . ALA A 1 113 ? -11.562 -0.055 23.922 1.00 97.06 113 ALA A CA 1
ATOM 889 C C . ALA A 1 113 ? -11.223 -0.388 22.458 1.00 97.06 113 ALA A C 1
ATOM 891 O O . ALA A 1 113 ? -10.163 -0.943 22.187 1.00 97.06 113 ALA A O 1
ATOM 892 N N . VAL A 1 114 ? -12.047 0.075 21.510 1.00 98.06 114 VAL A N 1
ATOM 893 C CA . VAL A 1 114 ? -11.814 -0.105 20.064 1.00 98.06 114 VAL A CA 1
ATOM 894 C C . VAL A 1 114 ? -10.497 0.532 19.625 1.00 98.06 114 VAL A C 1
ATOM 896 O O . VAL A 1 114 ? -9.742 -0.053 18.852 1.00 98.06 114 VAL A O 1
ATOM 899 N N . ALA A 1 115 ? -10.192 1.730 20.134 1.00 97.88 115 ALA A N 1
ATOM 900 C CA . ALA A 1 115 ? -8.931 2.406 19.841 1.00 97.88 115 ALA A CA 1
ATOM 901 C C . ALA A 1 115 ? -7.718 1.638 20.396 1.00 97.88 115 ALA A C 1
ATOM 903 O O . ALA A 1 115 ? -6.707 1.512 19.704 1.00 97.88 115 ALA A O 1
ATOM 904 N N . ALA A 1 116 ? -7.816 1.107 21.619 1.00 98.12 116 ALA A N 1
ATOM 905 C CA . ALA A 1 116 ? -6.760 0.297 22.221 1.00 98.12 116 ALA A CA 1
ATOM 906 C C . ALA A 1 116 ? -6.509 -0.992 21.422 1.00 98.12 116 ALA A C 1
ATOM 908 O O . ALA A 1 116 ? -5.356 -1.331 21.151 1.00 98.12 116 ALA A O 1
ATOM 909 N N . ASP A 1 117 ? -7.574 -1.665 20.985 1.00 98.06 117 ASP A N 1
ATOM 910 C CA . ASP A 1 117 ? -7.480 -2.891 20.191 1.00 98.06 117 ASP A CA 1
ATOM 911 C C . ASP A 1 117 ? -6.924 -2.647 18.790 1.00 98.06 117 ASP A C 1
ATOM 913 O O . ASP A 1 117 ? -6.090 -3.424 18.322 1.00 98.06 117 ASP A O 1
ATOM 917 N N . LEU A 1 118 ? -7.291 -1.531 18.153 1.00 98.00 118 LEU A N 1
ATOM 918 C CA . LEU A 1 118 ? -6.686 -1.106 16.893 1.00 98.00 118 LEU A CA 1
ATOM 919 C C . LEU A 1 118 ? -5.173 -0.899 17.037 1.00 98.00 118 LEU A C 1
ATOM 921 O O . LEU A 1 118 ? -4.402 -1.432 16.241 1.00 98.00 118 LEU A O 1
ATOM 925 N N . VAL A 1 119 ? -4.735 -0.133 18.042 1.00 98.12 119 VAL A N 1
ATOM 926 C CA . VAL A 1 119 ? -3.303 0.138 18.254 1.00 98.12 119 VAL A CA 1
ATOM 927 C C . VAL A 1 119 ? -2.551 -1.154 18.556 1.00 98.12 119 VAL A C 1
ATOM 929 O O . VAL A 1 119 ? -1.486 -1.380 17.985 1.00 98.12 119 VAL A O 1
ATOM 932 N N . ARG A 1 120 ? -3.117 -2.033 19.389 1.00 98.19 120 ARG A N 1
ATOM 933 C CA . ARG A 1 120 ? -2.535 -3.349 19.672 1.00 98.19 120 ARG A CA 1
ATOM 934 C C . ARG A 1 120 ? -2.393 -4.188 18.402 1.00 98.19 120 ARG A C 1
ATOM 936 O O . ARG A 1 120 ? -1.316 -4.718 18.160 1.00 98.19 120 ARG A O 1
ATOM 943 N N . ALA A 1 121 ? -3.418 -4.225 17.552 1.00 97.75 121 ALA A N 1
ATOM 944 C CA . ALA A 1 121 ? -3.346 -4.911 16.266 1.00 97.75 121 ALA A CA 1
ATOM 945 C C . ALA A 1 121 ? -2.248 -4.335 15.355 1.00 97.75 121 ALA A C 1
ATOM 947 O O . ALA A 1 121 ? -1.507 -5.104 14.751 1.00 97.75 121 ALA A O 1
ATOM 948 N N . CYS A 1 122 ? -2.100 -3.007 15.276 1.00 97.31 122 CYS A N 1
ATOM 949 C CA . CYS A 1 122 ? -1.013 -2.376 14.519 1.00 97.31 122 CYS A CA 1
ATOM 950 C C . CYS A 1 122 ? 0.368 -2.810 15.026 1.00 97.31 122 CYS A C 1
ATOM 952 O O . CYS A 1 122 ? 1.244 -3.123 14.222 1.00 97.31 122 CYS A O 1
ATOM 954 N N . VAL A 1 123 ? 0.556 -2.833 16.348 1.00 96.69 123 VAL A N 1
ATOM 955 C CA . VAL A 1 123 ? 1.819 -3.229 16.984 1.00 96.69 123 VAL A CA 1
ATOM 956 C C . VAL A 1 123 ? 2.110 -4.712 16.735 1.00 96.69 123 VAL A C 1
ATOM 958 O O . VAL A 1 123 ? 3.206 -5.049 16.302 1.00 96.69 123 VAL A O 1
ATOM 961 N N . ASP A 1 124 ? 1.125 -5.594 16.905 1.00 96.88 124 ASP A N 1
ATOM 962 C CA . ASP A 1 124 ? 1.299 -7.029 16.654 1.00 96.88 124 ASP A CA 1
ATOM 963 C C . ASP A 1 124 ? 1.671 -7.332 15.197 1.00 96.88 124 ASP A C 1
ATOM 965 O O . ASP A 1 124 ? 2.474 -8.229 14.940 1.00 96.88 124 ASP A O 1
ATOM 969 N N . VAL A 1 125 ? 1.121 -6.577 14.241 1.00 96.56 125 VAL A N 1
ATOM 970 C CA . VAL A 1 125 ? 1.495 -6.693 12.825 1.00 96.56 125 VAL A CA 1
ATOM 971 C C . VAL A 1 125 ? 2.907 -6.172 12.584 1.00 96.56 125 VAL A C 1
ATOM 973 O O . VAL A 1 125 ? 3.709 -6.856 11.951 1.00 96.56 125 VAL A O 1
ATOM 976 N N . ALA A 1 126 ? 3.226 -4.980 13.093 1.00 93.88 126 ALA A N 1
ATOM 977 C CA . ALA A 1 126 ? 4.526 -4.344 12.893 1.00 93.88 126 ALA A CA 1
ATOM 978 C C . ALA A 1 126 ? 5.683 -5.157 13.491 1.00 93.88 126 ALA A C 1
ATOM 980 O O . ALA A 1 126 ? 6.767 -5.189 12.918 1.00 93.88 126 ALA A O 1
ATOM 981 N N . GLU A 1 127 ? 5.445 -5.833 14.614 1.00 94.44 127 GLU A N 1
ATOM 982 C CA . GLU A 1 127 ? 6.442 -6.652 15.306 1.00 94.44 127 GLU A CA 1
ATOM 983 C C . GLU A 1 127 ? 6.441 -8.116 14.837 1.00 94.44 127 GLU A C 1
ATOM 985 O O . GLU A 1 127 ? 7.122 -8.945 15.433 1.00 94.44 127 GLU A O 1
ATOM 990 N N . GLY A 1 128 ? 5.677 -8.459 13.792 1.00 94.75 128 GLY A N 1
ATOM 991 C CA . GLY A 1 128 ? 5.652 -9.803 13.206 1.00 94.75 128 GLY A CA 1
ATOM 992 C C . GLY A 1 128 ? 4.927 -10.867 14.041 1.00 94.75 128 GLY A C 1
ATOM 993 O O . GLY A 1 128 ? 4.908 -12.033 13.651 1.00 94.75 128 GLY A O 1
ATOM 994 N N . ARG A 1 129 ? 4.279 -10.492 15.154 1.00 95.56 129 ARG A N 1
ATOM 995 C CA . ARG A 1 129 ? 3.477 -11.409 15.991 1.00 95.56 129 ARG A CA 1
ATOM 996 C C . ARG A 1 129 ? 2.166 -11.830 15.336 1.00 95.56 129 ARG A C 1
ATOM 998 O O . ARG A 1 129 ? 1.632 -12.897 15.633 1.00 95.56 129 ARG A O 1
ATOM 1005 N N . ARG A 1 130 ? 1.628 -10.988 14.453 1.00 95.19 130 ARG A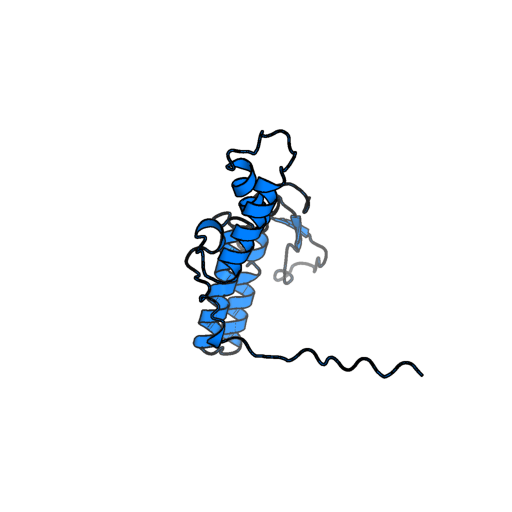 N 1
ATOM 1006 C CA . ARG A 1 130 ? 0.383 -11.223 13.719 1.00 95.19 130 ARG A CA 1
ATOM 1007 C C . ARG A 1 130 ? 0.615 -11.021 12.228 1.00 95.19 130 ARG A C 1
ATOM 1009 O O . ARG A 1 130 ? 0.978 -9.939 11.784 1.00 95.19 130 ARG A O 1
ATOM 1016 N N . HIS A 1 131 ? 0.349 -12.055 11.436 1.00 96.56 131 HIS A N 1
ATOM 1017 C CA . HIS A 1 131 ? 0.351 -11.934 9.981 1.00 96.56 131 HIS A CA 1
ATOM 1018 C C . HIS A 1 131 ? -1.028 -11.496 9.479 1.00 96.56 131 HIS A C 1
ATOM 1020 O O . HIS A 1 131 ? -2.023 -12.136 9.811 1.00 96.56 131 HIS A O 1
ATOM 1026 N N . GLU A 1 132 ? -1.070 -10.464 8.632 1.00 96.62 132 GLU A N 1
ATOM 1027 C CA . GLU A 1 132 ? -2.294 -9.937 8.019 1.00 96.62 132 GLU A CA 1
ATOM 1028 C C . GLU A 1 132 ? -2.269 -10.111 6.492 1.00 96.62 132 GLU A C 1
ATOM 1030 O O . GLU A 1 132 ? -1.801 -9.217 5.780 1.00 96.62 132 GLU A O 1
A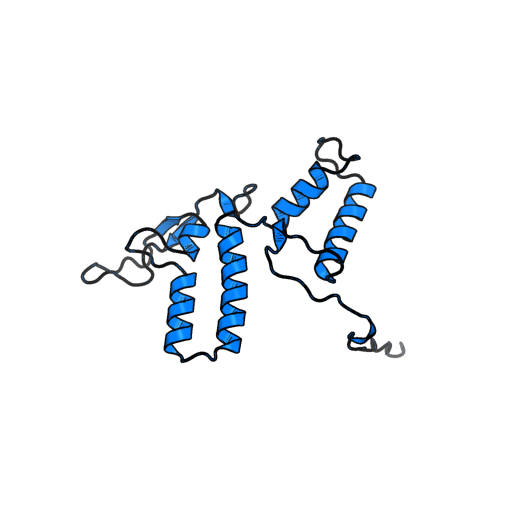TOM 1035 N N . PRO A 1 133 ? -2.807 -11.227 5.956 1.00 96.06 133 PRO A N 1
ATOM 1036 C CA . PRO A 1 133 ? -2.788 -11.499 4.518 1.00 96.06 133 PRO A CA 1
ATOM 1037 C C . PRO A 1 133 ? -3.484 -10.417 3.687 1.00 96.06 133 PRO A C 1
ATOM 1039 O O . PRO A 1 133 ? -3.036 -10.094 2.596 1.00 96.06 133 PRO A O 1
ATOM 1042 N N . GLY A 1 134 ? -4.552 -9.807 4.214 1.00 95.06 134 GLY A N 1
ATOM 1043 C CA . GLY A 1 134 ? -5.254 -8.720 3.525 1.00 95.06 134 GLY A CA 1
ATOM 1044 C C . GLY A 1 134 ? -4.433 -7.431 3.389 1.00 95.06 134 GLY A C 1
ATOM 1045 O O . GLY A 1 134 ? -4.746 -6.610 2.532 1.00 95.06 134 GLY A O 1
ATOM 1046 N N . LEU A 1 135 ? -3.387 -7.249 4.206 1.00 95.50 135 LEU A N 1
ATOM 1047 C CA . LEU A 1 135 ? -2.536 -6.053 4.223 1.00 95.50 135 LEU A CA 1
ATOM 1048 C C . LEU A 1 135 ? -1.160 -6.285 3.574 1.00 95.50 135 LEU A C 1
ATOM 1050 O O . LEU A 1 135 ? -0.591 -5.349 2.996 1.00 95.50 135 LEU A O 1
ATOM 1054 N N . LEU A 1 136 ? -0.626 -7.503 3.714 1.00 96.06 136 LEU A N 1
ATOM 1055 C CA . LEU A 1 136 ? 0.742 -7.887 3.341 1.00 96.06 136 LEU A CA 1
ATOM 1056 C C . LEU A 1 136 ? 0.806 -9.000 2.281 1.00 96.06 136 LEU A C 1
ATOM 1058 O O . LEU A 1 136 ? 1.891 -9.327 1.809 1.00 96.06 136 LEU A O 1
ATOM 1062 N N . GLY A 1 137 ? -0.321 -9.600 1.896 1.00 94.12 137 GLY A N 1
ATOM 1063 C CA . GLY A 1 137 ? -0.339 -10.733 0.974 1.00 94.12 137 GLY A CA 1
ATOM 1064 C C . GLY A 1 137 ? 0.398 -11.941 1.547 1.00 94.12 137 GLY A C 1
ATOM 1065 O O . GLY A 1 137 ? 0.069 -12.426 2.630 1.00 94.12 137 GLY A O 1
ATOM 1066 N N . GLY A 1 138 ? 1.387 -12.440 0.804 1.00 92.50 138 GLY A N 1
ATOM 1067 C CA . GLY A 1 138 ? 2.267 -13.524 1.246 1.00 92.50 138 GLY A CA 1
ATOM 1068 C C . GLY A 1 138 ? 3.470 -13.065 2.079 1.00 92.50 138 GLY A C 1
ATOM 1069 O O . GLY A 1 138 ? 4.182 -13.915 2.615 1.00 92.50 138 GLY A O 1
ATOM 1070 N N . HIS A 1 139 ? 3.717 -11.755 2.192 1.00 92.25 139 HIS A N 1
ATOM 1071 C CA . HIS A 1 139 ? 4.908 -11.228 2.854 1.00 92.25 139 HIS A CA 1
ATOM 1072 C C . HIS A 1 139 ? 4.777 -11.303 4.376 1.00 92.25 139 HIS A C 1
ATOM 1074 O O . HIS A 1 139 ? 3.895 -10.693 4.982 1.00 92.25 139 HIS A O 1
ATOM 1080 N N . ARG A 1 140 ? 5.701 -12.026 5.011 1.00 92.06 140 ARG A N 1
ATOM 1081 C CA . ARG A 1 140 ? 5.754 -12.171 6.467 1.00 92.06 140 ARG A CA 1
ATOM 1082 C C . ARG A 1 140 ? 6.834 -11.275 7.050 1.00 92.06 140 ARG A C 1
ATOM 1084 O O . ARG A 1 140 ? 7.982 -11.327 6.624 1.00 92.06 140 ARG A O 1
ATOM 1091 N N . ILE A 1 141 ? 6.455 -10.493 8.054 1.00 91.50 141 ILE A N 1
ATOM 1092 C CA . ILE A 1 141 ? 7.398 -9.739 8.877 1.00 91.50 141 ILE A CA 1
ATOM 1093 C C . ILE A 1 141 ? 7.991 -10.716 9.892 1.00 91.50 141 ILE A C 1
ATOM 1095 O O . ILE A 1 141 ? 7.247 -11.433 10.564 1.00 91.50 141 ILE A O 1
ATOM 1099 N N . ALA A 1 142 ? 9.320 -10.777 9.965 1.00 90.50 142 ALA A N 1
ATOM 1100 C CA . ALA A 1 142 ? 10.004 -11.573 10.974 1.00 90.50 142 ALA A CA 1
ATOM 1101 C C . ALA A 1 142 ? 9.664 -11.038 12.369 1.00 90.50 142 ALA A C 1
ATOM 1103 O O . ALA A 1 142 ? 9.676 -9.828 12.591 1.00 90.50 142 ALA A O 1
ATOM 1104 N N . GLU A 1 143 ? 9.345 -11.941 13.296 1.00 92.19 143 GLU A N 1
ATOM 1105 C CA . GLU A 1 143 ? 9.006 -11.552 14.660 1.00 92.19 143 GLU A CA 1
ATOM 1106 C C . GLU A 1 143 ? 10.200 -10.860 15.324 1.00 92.19 143 GLU A C 1
ATOM 1108 O O . GLU A 1 143 ? 11.291 -11.430 15.400 1.00 92.19 143 GLU A O 1
ATOM 1113 N N . LEU A 1 144 ? 9.989 -9.635 15.808 1.00 85.06 144 LEU A N 1
ATOM 1114 C CA . LEU A 1 144 ? 11.019 -8.890 16.522 1.00 85.06 144 LEU A CA 1
ATOM 1115 C C . LEU A 1 144 ? 11.219 -9.504 17.907 1.00 85.06 144 LEU A C 1
ATOM 1117 O O . LEU A 1 144 ? 10.320 -9.481 18.750 1.00 85.06 144 LEU A O 1
ATOM 1121 N N . ARG A 1 145 ? 12.417 -10.034 18.156 1.00 79.44 145 ARG A N 1
ATOM 1122 C CA . ARG A 1 145 ? 12.816 -10.551 19.467 1.00 79.44 145 ARG A CA 1
ATOM 1123 C C . ARG A 1 145 ? 13.672 -9.522 20.186 1.00 79.44 145 ARG A C 1
ATOM 1125 O O . ARG A 1 145 ? 14.484 -8.831 19.578 1.00 79.44 145 ARG A O 1
ATOM 1132 N N . THR A 1 146 ? 13.526 -9.444 21.506 1.00 71.12 146 THR A N 1
ATOM 1133 C CA . THR A 1 146 ? 14.363 -8.579 22.355 1.00 71.12 146 THR A CA 1
ATOM 1134 C C . THR A 1 146 ? 15.847 -8.911 22.252 1.00 71.12 146 THR A C 1
ATOM 1136 O O . THR A 1 146 ? 16.677 -8.031 22.449 1.00 71.12 146 THR A O 1
ATOM 1139 N N . ASP A 1 147 ? 16.171 -10.157 21.910 1.00 68.31 147 ASP A N 1
ATOM 1140 C CA . ASP A 1 147 ? 17.543 -10.638 21.748 1.00 68.31 147 ASP A CA 1
ATOM 1141 C C . ASP A 1 147 ? 18.225 -10.052 20.495 1.00 68.31 147 ASP A C 1
ATOM 1143 O O . ASP A 1 147 ? 19.448 -9.944 20.461 1.00 68.31 147 ASP A O 1
ATOM 1147 N N . ASP A 1 148 ? 17.436 -9.604 19.508 1.00 63.66 148 ASP A N 1
ATOM 1148 C CA . ASP A 1 148 ? 17.900 -8.969 18.265 1.00 63.66 148 ASP A CA 1
ATOM 1149 C C . ASP A 1 148 ? 17.873 -7.426 18.343 1.00 63.66 148 ASP A C 1
ATOM 1151 O O . ASP A 1 148 ? 18.230 -6.726 17.389 1.00 63.66 148 ASP A O 1
ATOM 1155 N N . ALA A 1 149 ? 17.436 -6.859 19.476 1.00 66.50 149 ALA A N 1
ATOM 1156 C CA . ALA A 1 149 ? 17.337 -5.418 19.656 1.00 66.50 149 ALA A CA 1
ATOM 1157 C C . ALA A 1 149 ? 18.716 -4.804 19.949 1.00 66.50 149 ALA A C 1
ATOM 1159 O O . ALA A 1 149 ? 19.334 -5.060 20.984 1.00 66.50 149 ALA A O 1
ATOM 1160 N N . TRP A 1 150 ? 19.184 -3.918 19.066 1.00 62.16 150 TRP A N 1
ATOM 1161 C CA . TRP A 1 150 ? 20.381 -3.116 19.314 1.00 62.16 150 TRP A CA 1
ATOM 1162 C C . TRP A 1 150 ? 20.142 -2.185 20.508 1.00 62.16 150 TRP A C 1
ATOM 1164 O O . TRP A 1 150 ? 19.443 -1.176 20.407 1.00 62.16 150 TRP A O 1
ATOM 1174 N N . TYR A 1 151 ? 20.729 -2.521 21.658 1.00 59.34 151 TYR A N 1
ATOM 1175 C CA . TYR A 1 151 ? 20.709 -1.666 22.839 1.00 59.34 151 TYR A CA 1
ATOM 1176 C C . TYR A 1 151 ? 21.494 -0.378 22.557 1.00 59.34 151 TYR A C 1
ATOM 1178 O O . TYR A 1 151 ? 22.724 -0.358 22.604 1.00 59.34 151 TYR A O 1
ATOM 1186 N N . VAL A 1 152 ? 20.782 0.716 22.280 1.00 63.91 152 VAL A N 1
ATOM 1187 C CA . VAL A 1 152 ? 21.341 2.071 22.335 1.00 63.91 152 VAL A CA 1
ATOM 1188 C C . VAL A 1 152 ? 20.942 2.666 23.687 1.00 63.91 152 VAL A C 1
ATOM 1190 O O . VAL A 1 152 ? 19.794 3.089 23.847 1.00 63.91 152 VAL A O 1
ATOM 1193 N N . PRO A 1 153 ? 21.839 2.699 24.690 1.00 62.38 153 PRO A N 1
ATOM 1194 C CA . PRO A 1 153 ? 21.538 3.370 25.942 1.00 62.38 153 PRO A CA 1
ATOM 1195 C C . PRO A 1 153 ? 21.281 4.848 25.651 1.00 62.38 153 PRO A C 1
ATOM 1197 O O . PRO A 1 153 ? 22.145 5.554 25.127 1.00 62.38 153 PRO A O 1
ATOM 1200 N N . LEU A 1 154 ? 20.090 5.329 26.005 1.00 58.38 154 LEU A N 1
ATOM 1201 C CA . LEU A 1 154 ? 19.815 6.760 26.036 1.00 58.38 154 LEU A CA 1
ATOM 1202 C C . LEU A 1 154 ? 20.812 7.394 27.013 1.00 58.38 154 LEU A C 1
ATOM 1204 O O . LEU A 1 154 ? 20.767 7.106 28.212 1.00 58.38 154 LEU A O 1
ATOM 1208 N N . ARG A 1 155 ? 21.728 8.238 26.515 1.00 57.59 155 ARG A N 1
ATOM 1209 C CA . ARG A 1 155 ? 22.628 9.014 27.377 1.00 57.59 155 ARG A CA 1
ATOM 1210 C C . ARG A 1 155 ? 21.779 9.909 28.279 1.00 57.59 155 ARG A C 1
ATOM 1212 O O . ARG A 1 155 ? 21.298 10.955 27.858 1.00 57.59 155 ARG A O 1
ATOM 1219 N N . ARG A 1 156 ? 21.611 9.504 29.537 1.00 55.78 156 ARG A N 1
ATOM 1220 C CA . ARG A 1 156 ? 21.173 10.377 30.631 1.00 55.78 156 ARG A CA 1
ATOM 1221 C C . ARG A 1 156 ? 22.362 11.214 31.097 1.00 55.78 156 ARG A C 1
ATOM 1223 O O . ARG A 1 156 ? 22.832 11.064 32.214 1.00 55.78 156 ARG A O 1
ATOM 1230 N N . GLU A 1 157 ? 22.858 12.087 30.235 1.00 57.25 157 GLU A N 1
ATOM 1231 C CA . GLU A 1 157 ? 23.687 13.205 30.678 1.00 57.25 157 GLU A CA 1
ATOM 1232 C C . GLU A 1 157 ? 22.839 14.462 30.518 1.00 57.25 157 GLU A C 1
ATOM 1234 O O . GLU A 1 157 ? 22.809 15.096 29.467 1.00 57.25 157 GLU A O 1
ATOM 1239 N N . LEU A 1 158 ? 22.073 14.778 31.564 1.00 60.25 158 LEU A N 1
ATOM 1240 C CA . LEU A 1 158 ? 21.653 16.156 31.784 1.00 60.25 158 LEU A CA 1
ATOM 1241 C C . LEU A 1 158 ? 22.921 1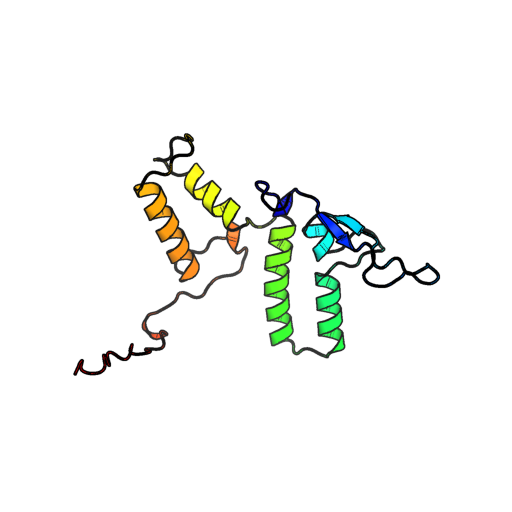6.890 32.241 1.00 60.25 158 LEU A C 1
ATOM 1243 O O . LEU A 1 158 ? 23.490 16.473 33.250 1.00 60.25 158 LEU A O 1
ATOM 1247 N N . PRO A 1 159 ? 23.414 17.914 31.524 1.00 55.22 159 PRO A N 1
ATOM 1248 C CA . PRO A 1 159 ? 24.501 18.725 32.048 1.00 55.22 159 PRO A CA 1
ATOM 1249 C C . PRO A 1 159 ? 24.032 19.351 33.363 1.00 55.22 159 PRO A C 1
ATOM 1251 O O . PRO A 1 159 ? 22.937 19.917 33.414 1.00 55.22 159 PRO A O 1
ATOM 1254 N N . ASP A 1 160 ? 24.843 19.209 34.413 1.00 56.62 160 ASP A N 1
ATOM 1255 C CA . ASP A 1 160 ? 24.588 19.811 35.719 1.00 56.62 160 ASP A CA 1
ATOM 1256 C C . ASP A 1 160 ? 24.207 21.283 35.534 1.00 56.62 160 ASP A C 1
ATOM 1258 O O . ASP A 1 160 ? 24.983 22.088 35.004 1.00 56.62 160 ASP A O 1
ATOM 1262 N N . ALA A 1 161 ? 22.981 21.622 35.936 1.00 50.09 161 ALA A N 1
ATOM 1263 C CA . ALA A 1 161 ? 22.523 22.997 35.991 1.00 50.09 161 ALA A CA 1
ATOM 1264 C C . ALA A 1 161 ? 23.411 23.746 36.996 1.00 50.09 161 ALA A C 1
ATOM 1266 O O . ALA A 1 161 ? 23.371 23.464 38.194 1.00 50.09 161 ALA A O 1
ATOM 1267 N N . ARG A 1 162 ? 24.253 24.645 36.478 1.00 49.16 162 ARG A N 1
ATOM 1268 C CA . ARG A 1 162 ? 24.972 25.647 37.272 1.00 49.16 162 ARG A CA 1
ATOM 1269 C C . ARG A 1 162 ? 24.018 26.700 37.813 1.00 49.16 162 ARG A C 1
ATOM 1271 O O . ARG A 1 162 ? 23.085 27.071 37.065 1.00 49.16 162 ARG A O 1
#

Secondary structure (DSSP, 8-state):
-TTSTTHHHH--EEEES-SSPPTTS---TT-EEEE-HHHHHH-BTTTB--HHHHHHHHHHHTT--HHHHHHHHHHHHHHHHHHTTSS--HHHHHHHHHHT-TT--SSS---HHHHHHHHHHHHHHHTTSS--HHHHTTPPPPPPPGGG---------PPP--

InterPro domains:
  IPR004308 Glutamate-cysteine ligase catalytic subunit [PF03074] (1-124)
  IPR004308 Glutamate-cysteine ligase catalytic subunit [PTHR11164] (1-139)

Radius of gyration: 22.24 Å; chains: 1; bounding box: 47×39×72 Å

Organism: NCBI:txid141414